Protein AF-A0A355IL94-F1 (afdb_monomer)

Secondary structure (DSSP, 8-state):
---GGGHHHHTTT-S-EEEE-SHHHHHHHHHHHHHTT----EEE-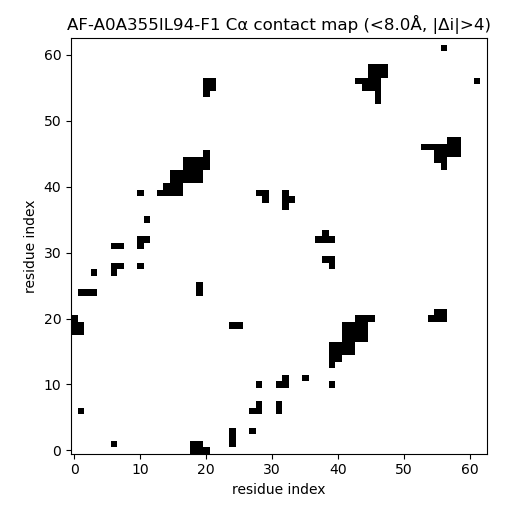B-----TT--SB-GGGG-

Nearest PDB structures (foldseek):
  7f8e-assembly3_C  TM=9.248E-01  e=2.409E-04  Fusobacterium nucleatum subsp. nucleatum ATCC 25586
  7ygf-assembly3_C  TM=9.262E-01  e=3.649E-04  Fusobacterium nucleatum subsp. nucleatum ATCC 25586
  5nlc-assembly2_B  TM=8.572E-01  e=1.030E-03  Synechococcus elongatus PCC 7942 = FACHB-805
  3r79-assembly3_A-2  TM=9.166E-01  e=5.425E-03  Agrobacterium fabrum str. C58
  3r79-assembly3_B  TM=8.540E-01  e=1.885E-02  Agrobacterium fabrum str. C58

Foldseek 3Di:
DDDLVCLLVCLVPDQEAEEAFDPVSVVSNVVSCVVVVHDHHYHADEDPDPDPPDGGDDPVVVD

Radius of gyration: 12.57 Å; Cα contacts (8 Å, |Δi|>4): 77; chains: 1; bounding box: 30×25×31 Å

Sequence (63 aa):
HLQTNKVKQVVPFVGLIHSVDSLKLLQEINKEAAHINRVVPCLLQIHIAEEPGKFGFSPDACT

pLDDT: mean 78.82, std 15.43, range [46.41, 94.25]

Solvent-accessible surface area (backbone atoms only — not comparable to full-atom val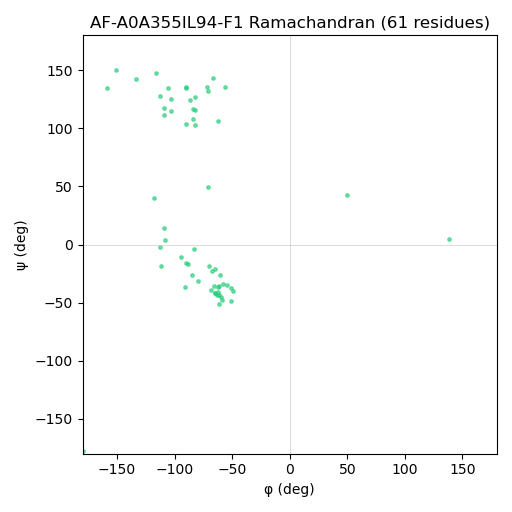ues): 4069 Å² total; per-residue (Å²): 126,72,59,71,89,49,40,71,74,43,60,86,76,52,78,65,44,70,52,38,42,46,71,68,53,51,52,53,47,52,53,51,23,54,78,69,78,47,88,70,52,72,39,76,34,68,51,87,69,94,57,96,86,72,91,40,40,53,75,81,80,76,117

Structure (mmCIF, N/CA/C/O backbone):
data_AF-A0A355IL94-F1
#
_entry.id   AF-A0A355IL94-F1
#
loop_
_atom_site.group_PDB
_atom_site.id
_atom_site.type_symbol
_atom_site.label_atom_id
_atom_site.label_alt_id
_atom_site.label_comp_id
_atom_site.label_asym_id
_atom_site.label_entity_id
_atom_site.label_seq_id
_atom_site.pdbx_PDB_ins_code
_atom_site.Cartn_x
_atom_site.Cartn_y
_atom_site.Cartn_z
_atom_site.occupancy
_atom_site.B_iso_or_equiv
_atom_site.auth_seq_id
_atom_site.auth_comp_id
_atom_site.auth_asym_id
_atom_site.auth_atom_id
_atom_site.pdbx_PDB_model_num
ATOM 1 N N . HIS A 1 1 ? 6.217 8.082 -5.830 1.00 63.59 1 HIS A N 1
ATOM 2 C CA . HIS A 1 1 ? 6.965 7.441 -4.733 1.00 63.59 1 HIS A CA 1
ATOM 3 C C . HIS A 1 1 ? 6.404 7.921 -3.397 1.00 63.59 1 HIS A C 1
ATOM 5 O O . HIS A 1 1 ? 6.602 9.079 -3.031 1.00 63.59 1 HIS A O 1
ATOM 11 N N . LEU A 1 2 ? 5.604 7.086 -2.731 1.00 70.81 2 LEU A N 1
ATOM 12 C CA . LEU A 1 2 ? 5.006 7.407 -1.433 1.00 70.81 2 LEU A CA 1
ATOM 13 C C . LEU A 1 2 ? 6.020 7.078 -0.335 1.00 70.81 2 LEU A C 1
ATOM 15 O O . LEU A 1 2 ? 6.395 5.925 -0.162 1.00 70.81 2 LEU A O 1
ATOM 19 N N . GLN A 1 3 ? 6.469 8.088 0.407 1.00 77.12 3 GLN A N 1
ATOM 20 C CA . GLN A 1 3 ? 7.352 7.854 1.548 1.00 77.12 3 GLN A CA 1
ATOM 21 C C . GLN A 1 3 ? 6.565 7.209 2.699 1.00 77.12 3 GLN A C 1
ATOM 23 O O . GLN A 1 3 ? 5.464 7.653 3.034 1.00 77.12 3 GLN A O 1
ATOM 28 N N . THR A 1 4 ? 7.141 6.186 3.334 1.00 77.38 4 THR A N 1
ATOM 29 C CA . THR A 1 4 ? 6.509 5.394 4.406 1.00 77.38 4 THR A CA 1
ATOM 30 C C . THR A 1 4 ? 6.066 6.232 5.607 1.00 77.38 4 THR A C 1
ATOM 32 O O . THR A 1 4 ? 5.012 5.981 6.177 1.00 77.38 4 THR A O 1
ATOM 35 N N . ASN A 1 5 ? 6.800 7.292 5.952 1.00 83.25 5 ASN A N 1
ATOM 36 C CA . ASN A 1 5 ? 6.444 8.211 7.042 1.00 83.25 5 ASN A CA 1
ATOM 37 C C . ASN A 1 5 ? 5.148 9.006 6.799 1.00 83.25 5 ASN A C 1
ATOM 39 O O . ASN A 1 5 ? 4.546 9.495 7.754 1.00 83.25 5 ASN A O 1
ATOM 43 N N . LYS A 1 6 ? 4.712 9.151 5.543 1.00 84.50 6 LYS A N 1
ATOM 44 C CA . LYS A 1 6 ? 3.478 9.866 5.196 1.00 84.50 6 LYS A CA 1
ATOM 45 C C . LYS A 1 6 ? 2.257 8.953 5.170 1.00 84.50 6 LYS A C 1
ATOM 47 O O . LYS A 1 6 ? 1.148 9.467 5.240 1.00 84.50 6 LYS A O 1
ATOM 52 N N . VAL A 1 7 ? 2.434 7.628 5.132 1.00 86.88 7 VAL A N 1
ATOM 53 C CA . VAL A 1 7 ? 1.351 6.631 4.997 1.00 86.88 7 VAL A CA 1
ATOM 54 C C . VAL A 1 7 ? 0.233 6.859 6.016 1.00 86.88 7 VAL A C 1
ATOM 56 O O . VAL A 1 7 ? -0.923 6.999 5.622 1.00 86.88 7 VAL A O 1
ATOM 59 N N . LYS A 1 8 ? 0.579 7.033 7.296 1.00 88.25 8 LYS A N 1
ATOM 60 C CA . LYS A 1 8 ? -0.374 7.306 8.384 1.00 88.25 8 LYS A CA 1
ATOM 61 C C . LYS A 1 8 ? -1.272 8.520 8.133 1.00 88.25 8 LYS A C 1
ATOM 63 O O . LYS A 1 8 ? -2.429 8.536 8.537 1.00 88.25 8 LYS A O 1
ATOM 68 N N . GLN A 1 9 ? -0.738 9.546 7.472 1.00 88.31 9 GLN A N 1
ATOM 69 C CA . GLN A 1 9 ? -1.481 10.767 7.175 1.00 88.31 9 GLN A CA 1
ATOM 70 C C . GLN A 1 9 ? -2.397 10.600 5.967 1.00 88.31 9 GLN A C 1
ATOM 72 O O . GLN A 1 9 ? -3.436 11.240 5.932 1.00 88.31 9 GLN A O 1
ATOM 77 N N . VAL A 1 10 ? -2.033 9.771 4.983 1.00 89.50 10 VAL A N 1
ATOM 78 C CA . VAL A 1 10 ? -2.798 9.643 3.729 1.00 89.50 10 VAL A CA 1
ATOM 79 C C . VAL A 1 10 ? -3.859 8.545 3.794 1.00 89.50 10 VAL A C 1
ATOM 81 O O . VAL A 1 10 ? -4.944 8.736 3.254 1.00 89.50 10 VAL A O 1
ATOM 84 N N . VAL A 1 11 ? -3.586 7.428 4.478 1.00 90.50 11 VAL A N 1
ATOM 85 C CA . VAL A 1 11 ? -4.481 6.254 4.592 1.00 90.50 11 VAL A CA 1
ATOM 86 C C . VAL A 1 11 ? -5.933 6.599 4.987 1.00 90.50 11 VAL A C 1
ATOM 88 O O . VAL A 1 11 ? -6.855 6.034 4.391 1.00 90.50 11 VAL A O 1
ATOM 91 N N . PRO A 1 12 ? -6.201 7.550 5.903 1.00 89.81 12 PRO A N 1
ATOM 92 C CA . PRO A 1 12 ? -7.573 7.939 6.235 1.00 89.81 12 PRO A CA 1
ATOM 93 C C . PRO A 1 12 ? -8.324 8.657 5.102 1.00 89.81 12 PRO A C 1
ATOM 95 O O . PRO A 1 12 ? -9.551 8.620 5.073 1.00 89.81 12 PRO A O 1
ATOM 98 N N . PHE A 1 1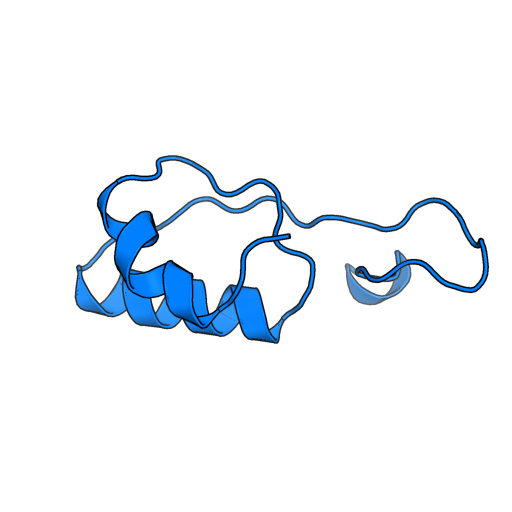3 ? -7.626 9.271 4.143 1.00 89.62 13 PHE A N 1
ATOM 99 C CA . PHE A 1 13 ? -8.233 10.149 3.131 1.00 89.62 13 PHE A CA 1
ATOM 100 C C . PHE A 1 13 ? -8.204 9.580 1.707 1.00 89.62 13 PHE A C 1
ATOM 102 O O . PHE A 1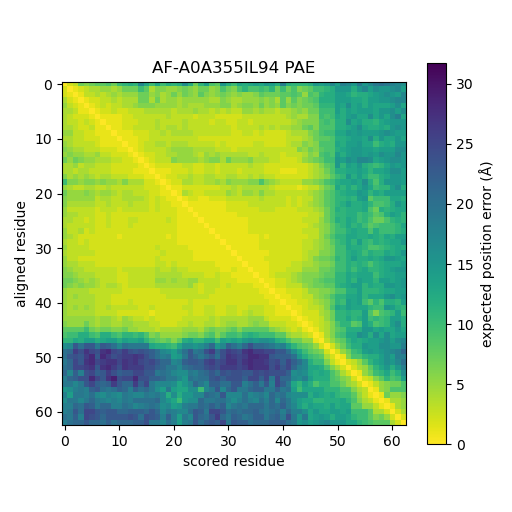 13 ? -8.967 10.028 0.856 1.00 89.62 13 PHE A O 1
ATOM 109 N N . VAL A 1 14 ? -7.358 8.588 1.423 1.00 89.31 14 VAL A N 1
ATOM 110 C CA . VAL A 1 14 ? -7.170 8.067 0.057 1.00 89.31 14 VAL A CA 1
ATOM 111 C C . VAL A 1 14 ? -8.113 6.920 -0.269 1.00 89.31 14 VAL A C 1
ATOM 113 O O . VAL A 1 14 ? -8.290 6.008 0.528 1.00 89.31 14 VAL A O 1
ATOM 116 N N . GLY A 1 15 ? -8.709 6.946 -1.462 1.00 88.75 15 GLY A N 1
ATOM 117 C CA . GLY A 1 15 ? -9.526 5.842 -1.979 1.00 88.75 15 GLY A CA 1
ATOM 118 C C . GLY A 1 15 ? -8.724 4.742 -2.683 1.00 88.75 15 GLY A C 1
ATOM 119 O O . GLY A 1 15 ? -9.176 3.604 -2.718 1.00 88.75 15 GLY A O 1
ATOM 120 N N . LEU A 1 16 ? -7.552 5.072 -3.234 1.00 89.50 16 LEU A N 1
ATOM 121 C CA . LEU A 1 16 ? -6.717 4.166 -4.026 1.00 89.50 16 LEU A CA 1
ATOM 122 C C . LEU A 1 16 ? -5.268 4.683 -4.033 1.00 89.50 16 LEU A C 1
ATOM 124 O O . LEU A 1 16 ? -5.042 5.878 -4.230 1.00 89.50 16 LEU A O 1
ATOM 128 N N . ILE A 1 17 ? -4.284 3.804 -3.825 1.00 90.06 17 ILE A N 1
ATOM 129 C CA . ILE A 1 17 ? -2.850 4.151 -3.861 1.00 90.06 17 ILE A CA 1
ATOM 130 C C . ILE A 1 17 ? -2.217 3.544 -5.116 1.00 90.06 17 ILE A C 1
ATOM 132 O O . ILE A 1 17 ? -2.178 2.330 -5.257 1.00 90.06 17 ILE A O 1
ATOM 136 N N . HIS A 1 18 ? -1.695 4.376 -6.023 1.00 88.06 18 HIS A N 1
ATOM 137 C CA . HIS A 1 18 ? -1.172 3.926 -7.328 1.00 88.06 18 HIS A CA 1
ATOM 138 C C . HIS A 1 18 ? 0.340 3.655 -7.341 1.00 88.06 18 HIS A C 1
ATOM 140 O O . HIS A 1 18 ? 0.878 3.182 -8.335 1.00 88.06 18 HIS A O 1
ATOM 146 N N . SER A 1 19 ? 1.051 4.041 -6.283 1.00 83.44 19 SER A N 1
ATOM 147 C CA . SER A 1 19 ? 2.517 4.122 -6.275 1.00 83.44 19 SER A CA 1
ATOM 148 C C . SER A 1 19 ? 3.146 3.174 -5.259 1.00 83.44 19 SER A C 1
ATOM 150 O O . SER A 1 19 ? 4.068 3.577 -4.548 1.00 83.44 19 SER A O 1
ATOM 152 N N . VAL A 1 20 ? 2.609 1.957 -5.128 1.00 86.31 20 VAL A N 1
ATOM 153 C CA . VAL A 1 20 ? 3.204 0.939 -4.256 1.00 86.31 20 VAL A CA 1
ATOM 154 C C . VAL A 1 20 ? 4.314 0.224 -5.015 1.00 86.31 20 VAL A C 1
ATOM 156 O O . VAL A 1 20 ? 4.049 -0.560 -5.917 1.00 86.31 20 VAL A O 1
ATOM 159 N N . ASP A 1 21 ? 5.559 0.492 -4.645 1.00 85.75 21 ASP A N 1
ATOM 160 C CA . ASP A 1 21 ? 6.763 0.002 -5.332 1.00 85.75 21 ASP A CA 1
ATOM 161 C C . ASP A 1 21 ? 7.581 -1.004 -4.509 1.00 85.75 21 ASP A C 1
ATOM 163 O O . ASP A 1 21 ? 8.598 -1.512 -4.976 1.00 85.75 21 ASP A O 1
ATOM 167 N N . SER A 1 22 ? 7.156 -1.297 -3.278 1.00 84.69 22 SER A N 1
ATOM 168 C CA . SER A 1 22 ? 7.855 -2.221 -2.388 1.00 84.69 22 SER A CA 1
ATOM 169 C C . SER A 1 22 ? 6.913 -2.917 -1.409 1.00 84.69 22 SER A C 1
ATOM 171 O O . SER A 1 22 ? 5.909 -2.354 -0.963 1.00 84.69 22 SER A O 1
ATOM 173 N N . LEU A 1 23 ? 7.275 -4.143 -1.011 1.00 86.06 23 LEU A N 1
ATOM 174 C CA . LEU A 1 23 ? 6.524 -4.916 -0.016 1.00 86.06 23 LEU A CA 1
ATOM 175 C C . LEU A 1 23 ? 6.479 -4.193 1.337 1.00 86.06 23 LEU A C 1
ATOM 177 O O . LEU A 1 23 ? 5.458 -4.206 2.017 1.00 86.06 23 LEU A O 1
ATOM 181 N N . LYS A 1 24 ? 7.567 -3.503 1.696 1.00 87.69 24 LYS A N 1
ATOM 182 C CA . LYS A 1 24 ? 7.653 -2.702 2.921 1.00 87.69 24 LYS A CA 1
ATOM 183 C C . LYS A 1 24 ? 6.592 -1.600 2.952 1.00 87.69 24 LYS A C 1
ATOM 185 O O . LYS A 1 24 ? 5.934 -1.417 3.970 1.00 87.69 24 LYS A O 1
ATOM 190 N N . LEU A 1 25 ? 6.404 -0.883 1.842 1.00 87.38 25 LEU A N 1
ATOM 191 C CA . LEU A 1 25 ? 5.372 0.149 1.743 1.00 87.38 25 LEU A CA 1
ATOM 192 C C . LEU A 1 25 ? 3.966 -0.458 1.857 1.00 87.38 25 LEU A C 1
ATOM 194 O O . LEU A 1 25 ? 3.128 0.086 2.571 1.00 87.38 25 LEU A O 1
ATOM 198 N N . LEU A 1 26 ? 3.729 -1.605 1.213 1.00 89.25 26 LEU A N 1
ATOM 199 C CA . LEU A 1 26 ? 2.457 -2.325 1.301 1.00 89.25 26 LEU A CA 1
ATOM 200 C C . LEU A 1 26 ? 2.138 -2.767 2.742 1.00 89.25 26 LEU A C 1
ATOM 202 O O . LEU A 1 26 ? 1.010 -2.598 3.201 1.00 89.25 26 LEU A O 1
ATOM 206 N N . GLN A 1 27 ? 3.129 -3.286 3.473 1.00 91.38 27 GLN A N 1
ATOM 207 C CA . GLN A 1 27 ? 2.976 -3.690 4.875 1.00 91.38 27 GLN A CA 1
ATOM 208 C C . GLN A 1 27 ? 2.632 -2.505 5.783 1.00 91.38 27 GLN A C 1
ATOM 210 O O . GLN A 1 27 ? 1.723 -2.616 6.606 1.00 91.38 27 GLN A O 1
ATOM 215 N N . GLU A 1 28 ? 3.303 -1.364 5.609 1.00 91.88 28 GLU A N 1
ATOM 216 C CA . GLU A 1 28 ? 2.996 -0.151 6.374 1.00 91.88 28 GLU A CA 1
ATOM 217 C C . GLU A 1 28 ? 1.591 0.383 6.059 1.00 91.88 28 GLU A C 1
ATOM 219 O O . GLU A 1 28 ? 0.853 0.737 6.976 1.00 91.88 28 GLU A O 1
ATOM 224 N N . ILE A 1 29 ? 1.174 0.379 4.785 1.00 91.25 29 ILE A N 1
ATOM 225 C CA . ILE A 1 29 ? -0.199 0.748 4.398 1.00 91.25 29 ILE A CA 1
ATOM 226 C C . ILE A 1 29 ? -1.210 -0.172 5.084 1.00 91.25 29 ILE A C 1
ATOM 228 O O . ILE A 1 29 ? -2.170 0.318 5.673 1.00 91.25 29 ILE A O 1
ATOM 232 N N . ASN A 1 30 ? -0.990 -1.489 5.042 1.00 93.06 30 ASN A N 1
ATOM 233 C CA . ASN A 1 30 ? -1.894 -2.461 5.651 1.00 93.06 30 ASN A CA 1
ATOM 234 C C . ASN A 1 30 ? -1.997 -2.278 7.173 1.00 93.06 30 ASN A C 1
ATOM 236 O O . ASN A 1 30 ? -3.089 -2.325 7.733 1.00 93.06 30 ASN A O 1
ATOM 240 N N . LYS A 1 31 ? -0.871 -2.015 7.840 1.00 93.88 31 LYS A N 1
ATOM 241 C CA . LYS A 1 31 ? -0.824 -1.747 9.280 1.00 93.88 31 LYS A CA 1
ATOM 242 C C . LYS A 1 31 ? -1.631 -0.500 9.654 1.00 93.88 31 LYS A C 1
ATOM 244 O O . LYS A 1 31 ? -2.489 -0.567 10.530 1.00 93.88 31 LYS A O 1
ATOM 249 N N . GLU A 1 32 ? -1.399 0.620 8.972 1.00 93.12 32 GLU A N 1
ATOM 250 C CA . GLU A 1 32 ? -2.125 1.873 9.227 1.00 93.12 32 GLU A CA 1
ATOM 251 C C . GLU A 1 32 ? -3.614 1.765 8.870 1.00 93.12 32 GLU A C 1
ATOM 253 O O . GLU A 1 32 ? -4.463 2.302 9.579 1.00 93.12 32 GLU A O 1
ATOM 258 N N . ALA A 1 33 ? -3.956 1.020 7.817 1.00 93.25 33 ALA A N 1
ATOM 259 C CA . ALA A 1 33 ? -5.342 0.779 7.429 1.00 93.25 33 ALA A CA 1
ATOM 260 C C . ALA A 1 33 ? -6.079 -0.095 8.462 1.00 93.25 33 ALA A C 1
ATOM 262 O O . ALA A 1 33 ? -7.218 0.210 8.826 1.00 93.25 33 ALA A O 1
ATOM 263 N N . ALA A 1 34 ? -5.407 -1.109 9.019 1.00 94.25 34 ALA A N 1
ATOM 264 C CA . ALA A 1 34 ? -5.942 -1.937 10.099 1.00 94.25 34 ALA A CA 1
ATOM 265 C C . ALA A 1 34 ? -6.217 -1.126 11.378 1.00 94.25 34 ALA A C 1
ATOM 267 O O . ALA A 1 34 ? -7.238 -1.345 12.026 1.00 94.25 34 ALA A O 1
ATOM 268 N N . HIS A 1 35 ? -5.375 -0.138 11.712 1.00 92.94 35 HIS A N 1
ATOM 269 C CA . HIS A 1 35 ? -5.594 0.740 12.871 1.00 92.94 35 HIS A CA 1
ATOM 270 C C . HIS A 1 35 ? -6.899 1.549 12.797 1.00 92.94 35 HIS A C 1
ATOM 272 O O . HIS A 1 35 ? -7.451 1.905 13.837 1.00 92.94 35 HIS A O 1
ATOM 278 N N . ILE A 1 36 ? -7.401 1.824 11.591 1.00 93.12 36 ILE A N 1
ATOM 279 C CA . ILE A 1 36 ? -8.655 2.557 11.364 1.00 93.12 36 ILE A CA 1
ATOM 280 C C . ILE A 1 36 ? -9.782 1.663 10.821 1.00 93.12 36 ILE A C 1
ATOM 282 O O . ILE A 1 36 ? -10.786 2.182 10.338 1.00 93.12 36 ILE A O 1
ATOM 286 N N . ASN A 1 37 ? -9.621 0.333 10.885 1.00 92.75 37 ASN A N 1
ATOM 287 C CA . ASN A 1 37 ? -10.559 -0.661 10.345 1.00 92.75 37 ASN A CA 1
ATOM 288 C C . ASN A 1 37 ? -10.968 -0.392 8.885 1.00 92.75 37 ASN A C 1
ATOM 290 O O . ASN A 1 37 ? -12.137 -0.508 8.514 1.00 92.75 37 ASN A O 1
ATOM 294 N N . ARG A 1 38 ? -9.998 -0.018 8.046 1.00 91.69 38 ARG A N 1
ATOM 295 C CA . ARG A 1 38 ? -10.204 0.272 6.626 1.00 91.69 38 ARG A CA 1
ATOM 296 C C . ARG A 1 38 ? -9.436 -0.715 5.756 1.00 91.69 38 ARG A C 1
ATOM 298 O O . ARG A 1 38 ? -8.333 -1.126 6.090 1.00 91.69 38 ARG A O 1
ATOM 305 N N . VAL A 1 39 ? -9.993 -1.019 4.587 1.00 92.38 39 VAL A N 1
ATOM 306 C CA . VAL A 1 39 ? -9.263 -1.654 3.484 1.00 92.38 39 VAL A CA 1
ATOM 307 C C . VAL A 1 39 ? -8.939 -0.580 2.450 1.00 92.38 39 VAL A C 1
ATOM 309 O O . VAL A 1 39 ? -9.836 0.136 2.000 1.00 92.38 39 VAL A O 1
ATOM 312 N N . VAL A 1 40 ? -7.659 -0.434 2.100 1.00 91.56 40 VAL A N 1
ATOM 313 C CA . VAL A 1 40 ? -7.195 0.548 1.108 1.00 91.56 40 VAL A CA 1
ATOM 314 C C . VAL A 1 40 ? -6.752 -0.185 -0.160 1.00 91.56 40 VAL A C 1
ATOM 316 O O . VAL A 1 40 ? -5.733 -0.877 -0.135 1.00 91.56 40 VAL A O 1
ATOM 319 N N . PRO A 1 41 ? -7.486 -0.035 -1.275 1.00 91.75 41 PRO A N 1
ATOM 320 C CA . PRO A 1 41 ? -7.058 -0.528 -2.576 1.00 91.75 41 PRO A CA 1
ATOM 321 C C . PRO A 1 41 ? -5.689 0.038 -2.971 1.00 91.75 41 PRO A C 1
ATOM 323 O O . PRO A 1 41 ? -5.433 1.238 -2.833 1.00 91.75 41 PRO A O 1
ATOM 326 N N . CYS A 1 42 ? -4.814 -0.820 -3.489 1.00 90.62 42 CYS A N 1
ATOM 327 C CA . CYS A 1 42 ? -3.468 -0.453 -3.919 1.00 90.62 42 CYS A CA 1
ATOM 328 C C . CYS A 1 42 ? -3.162 -1.054 -5.296 1.00 90.62 42 CYS A C 1
ATOM 330 O O . CYS A 1 42 ? -3.541 -2.190 -5.570 1.00 90.62 42 CYS A O 1
ATOM 332 N N . LEU A 1 43 ? -2.445 -0.307 -6.136 1.00 89.81 43 LEU A N 1
ATOM 333 C CA . LEU A 1 43 ? -1.857 -0.791 -7.383 1.00 89.81 43 LEU A CA 1
ATOM 334 C C . LEU A 1 43 ? -0.349 -0.946 -7.193 1.00 89.81 43 LEU A C 1
ATOM 336 O O . LEU A 1 43 ? 0.308 -0.057 -6.640 1.00 89.81 43 LEU A O 1
ATOM 340 N N . LEU A 1 44 ? 0.183 -2.073 -7.664 1.00 84.19 44 LEU A N 1
ATOM 341 C CA . LEU A 1 44 ? 1.615 -2.343 -7.659 1.00 84.19 44 LEU A CA 1
ATOM 342 C C . LEU A 1 44 ? 2.267 -1.674 -8.866 1.00 84.19 44 LEU A C 1
ATOM 344 O O . LEU A 1 44 ? 1.852 -1.867 -10.009 1.00 84.19 44 LEU A O 1
ATOM 348 N N . GLN A 1 45 ? 3.304 -0.890 -8.604 1.00 80.69 45 GLN A N 1
ATOM 349 C CA . GLN A 1 45 ? 4.122 -0.278 -9.633 1.00 80.69 45 GLN A CA 1
ATOM 350 C C . GLN A 1 45 ? 5.163 -1.298 -10.109 1.00 80.69 45 GLN A C 1
ATOM 352 O O . GLN A 1 45 ? 6.158 -1.559 -9.429 1.00 80.69 45 GLN A O 1
ATOM 357 N N . ILE A 1 46 ? 4.904 -1.886 -11.279 1.00 74.94 46 ILE A N 1
ATOM 358 C CA . ILE A 1 46 ? 5.792 -2.855 -11.930 1.00 74.94 46 ILE A CA 1
ATOM 359 C C . ILE A 1 46 ? 6.764 -2.118 -12.844 1.00 74.94 46 ILE A C 1
ATOM 361 O O . ILE A 1 46 ? 6.384 -1.223 -13.604 1.00 74.94 46 ILE A O 1
ATOM 365 N N . HIS A 1 47 ? 8.033 -2.499 -12.768 1.00 66.06 47 HIS A N 1
ATOM 366 C CA . HIS A 1 47 ? 9.079 -1.953 -13.616 1.00 66.06 47 HIS A CA 1
ATOM 367 C C . HIS A 1 47 ? 9.204 -2.790 -14.886 1.00 66.06 47 HIS A C 1
ATOM 369 O O . HIS A 1 47 ? 9.726 -3.895 -14.863 1.00 66.06 47 HIS A O 1
ATOM 375 N N . ILE A 1 48 ? 8.677 -2.255 -15.991 1.00 62.75 48 ILE A N 1
ATOM 376 C CA . ILE A 1 48 ? 8.612 -2.945 -17.292 1.00 62.75 48 ILE A CA 1
ATOM 377 C C . ILE A 1 48 ? 9.886 -2.701 -18.132 1.00 62.75 48 ILE A C 1
ATOM 379 O O . ILE A 1 48 ? 10.163 -3.440 -19.068 1.00 62.75 48 ILE A O 1
ATOM 383 N N 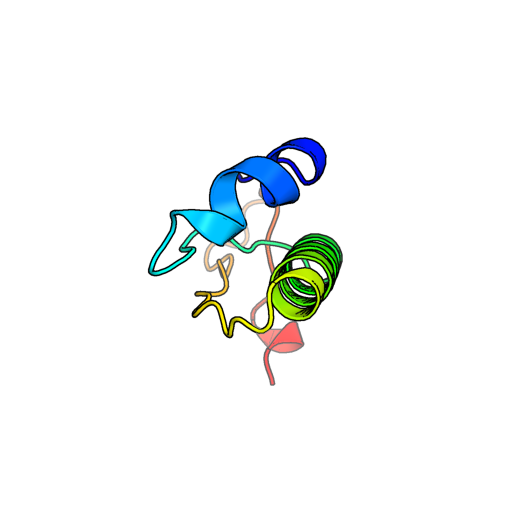. ALA A 1 49 ? 10.689 -1.684 -17.799 1.00 54.69 49 ALA A N 1
ATOM 384 C CA . ALA A 1 49 ? 11.930 -1.368 -18.506 1.00 54.69 49 ALA A CA 1
ATOM 385 C C . ALA A 1 49 ? 13.154 -1.840 -17.705 1.00 54.69 49 ALA A C 1
ATOM 387 O O . ALA A 1 49 ? 13.437 -1.295 -16.636 1.00 54.69 49 ALA A O 1
ATOM 388 N N . GLU A 1 50 ? 13.899 -2.803 -18.251 1.00 53.00 50 GLU A N 1
ATOM 389 C CA . GLU A 1 50 ? 15.213 -3.266 -17.773 1.00 53.00 50 GLU A CA 1
ATOM 390 C C . GLU A 1 50 ? 16.321 -2.220 -18.030 1.00 53.00 50 GLU A C 1
ATOM 392 O O . GLU A 1 50 ? 17.375 -2.514 -18.588 1.00 53.00 50 GLU A O 1
ATOM 397 N N . GLU A 1 51 ? 16.105 -0.960 -17.653 1.00 52.72 51 GLU A N 1
ATOM 398 C CA . GLU A 1 51 ? 17.204 0.004 -17.573 1.00 52.72 51 GLU A CA 1
ATOM 399 C C . GLU A 1 51 ? 17.860 -0.110 -16.187 1.00 52.72 51 GLU A C 1
ATOM 401 O O . GLU A 1 51 ? 17.164 0.040 -15.173 1.00 52.72 51 GLU A O 1
ATOM 406 N N . PRO A 1 52 ? 19.184 -0.344 -16.098 1.00 46.41 52 PRO A N 1
ATOM 407 C CA . PRO A 1 52 ? 19.87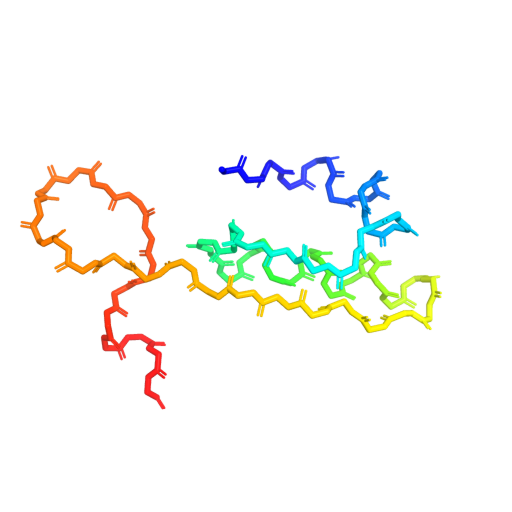4 -0.436 -14.818 1.00 46.41 52 PRO A CA 1
ATOM 408 C C . PRO A 1 52 ? 19.767 0.908 -14.081 1.00 46.41 52 PRO A C 1
ATOM 410 O O . PRO A 1 52 ? 20.411 1.884 -14.457 1.00 46.41 52 PRO A O 1
ATOM 413 N N . GLY A 1 53 ? 18.929 0.969 -13.038 1.00 52.22 53 GLY A N 1
ATOM 414 C CA . GLY A 1 53 ? 18.818 2.148 -12.166 1.00 52.22 53 GLY A CA 1
ATOM 415 C C . GLY A 1 53 ? 17.415 2.591 -11.729 1.00 52.22 53 GLY A C 1
ATOM 416 O O . GLY A 1 53 ? 17.316 3.627 -11.071 1.00 52.22 53 GLY A O 1
ATOM 417 N N . LYS A 1 54 ? 16.328 1.869 -12.047 1.00 52.47 54 LYS A N 1
ATOM 418 C CA . LYS A 1 54 ? 14.955 2.257 -11.644 1.00 52.47 54 LYS A CA 1
ATOM 419 C C . LYS A 1 54 ? 14.339 1.279 -10.622 1.00 52.47 54 LYS A C 1
ATOM 421 O O . LYS A 1 54 ? 14.272 0.082 -10.872 1.00 52.47 54 LYS A O 1
ATOM 426 N N . PHE A 1 55 ? 13.841 1.803 -9.494 1.00 51.22 55 PHE A N 1
ATOM 427 C CA . PHE A 1 55 ? 13.288 1.072 -8.328 1.00 51.22 55 PHE A CA 1
ATOM 428 C C . PHE A 1 55 ? 11.818 0.618 -8.447 1.00 51.22 55 PHE A C 1
ATOM 430 O O . PHE A 1 55 ? 10.946 1.481 -8.443 1.00 51.22 55 PHE A O 1
ATOM 437 N N . GLY A 1 56 ? 11.525 -0.687 -8.456 1.00 5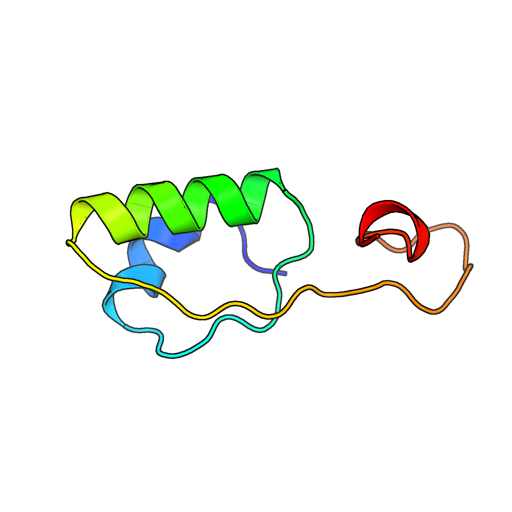8.12 56 GLY A N 1
ATOM 438 C CA . GLY A 1 56 ? 10.160 -1.243 -8.418 1.00 58.12 56 GLY A CA 1
ATOM 439 C C . GLY A 1 56 ? 10.162 -2.775 -8.430 1.00 58.12 56 GLY A C 1
ATOM 440 O O . GLY A 1 56 ? 11.235 -3.379 -8.408 1.00 58.12 56 GLY A O 1
ATOM 441 N N . PHE A 1 57 ? 8.988 -3.415 -8.441 1.00 57.12 57 PHE A N 1
ATOM 442 C CA . PHE A 1 57 ? 8.902 -4.881 -8.485 1.00 57.12 57 PHE A CA 1
ATOM 443 C C . PHE A 1 57 ? 9.330 -5.417 -9.859 1.00 57.12 57 PHE A C 1
ATOM 445 O O . PHE A 1 57 ? 8.854 -4.928 -10.889 1.00 57.12 57 PHE A O 1
ATOM 452 N N . SER A 1 58 ? 10.197 -6.435 -9.865 1.00 59.7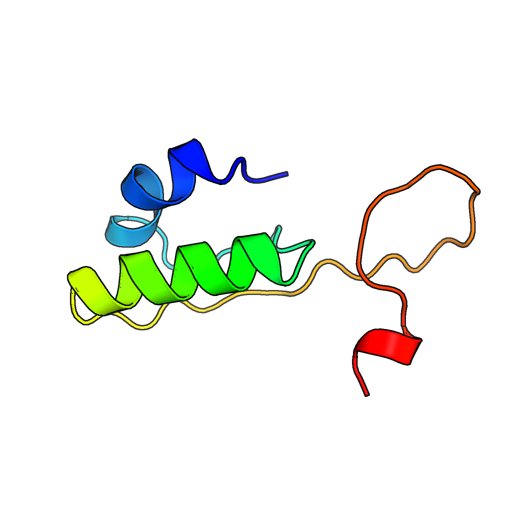2 58 SER A N 1
ATOM 453 C CA . SER A 1 58 ? 10.481 -7.234 -11.060 1.00 59.72 58 SER A CA 1
ATOM 454 C C . SER A 1 58 ? 9.236 -8.041 -11.452 1.00 59.72 58 SER A C 1
ATOM 456 O O . SER A 1 58 ? 8.559 -8.539 -10.549 1.00 59.72 58 SER A O 1
ATOM 458 N N . PRO A 1 59 ? 8.943 -8.224 -12.754 1.00 58.19 59 PRO A N 1
ATOM 459 C CA . PRO A 1 59 ? 7.793 -9.004 -13.222 1.00 58.19 59 PRO A CA 1
ATOM 460 C C . PRO A 1 59 ? 7.693 -10.400 -12.584 1.00 58.19 59 PRO A C 1
ATOM 462 O O . PRO A 1 59 ? 6.602 -10.820 -12.209 1.00 58.19 59 PRO A O 1
ATOM 465 N N . ASP A 1 60 ? 8.830 -11.068 -12.364 1.00 60.91 60 ASP A N 1
ATOM 466 C CA . ASP A 1 60 ? 8.906 -12.406 -11.756 1.00 60.91 60 ASP A CA 1
ATOM 467 C C . ASP A 1 60 ? 8.557 -12.453 -10.258 1.00 60.91 60 ASP A C 1
ATOM 469 O O . ASP A 1 60 ? 8.250 -13.514 -9.720 1.00 60.91 60 ASP A O 1
ATOM 473 N N . ALA A 1 61 ? 8.587 -11.319 -9.554 1.00 56.16 61 ALA A N 1
ATOM 474 C CA . ALA A 1 61 ? 8.244 -11.257 -8.131 1.00 56.16 61 ALA A CA 1
ATOM 475 C C . ALA A 1 61 ? 6.724 -11.162 -7.881 1.00 56.16 61 ALA A C 1
ATOM 477 O O . ALA A 1 61 ? 6.299 -11.129 -6.725 1.00 56.16 61 ALA A O 1
ATOM 478 N N . CYS A 1 62 ? 5.918 -11.060 -8.945 1.00 50.78 62 CYS A N 1
ATOM 479 C CA . CYS A 1 62 ? 4.467 -10.862 -8.884 1.00 50.78 62 CYS A CA 1
ATOM 480 C C . CYS A 1 62 ? 3.636 -12.098 -9.290 1.00 50.78 62 CYS A C 1
ATOM 482 O O . CYS A 1 62 ? 2.410 -11.985 -9.342 1.00 50.78 62 CYS A O 1
ATOM 484 N N . THR A 1 63 ? 4.279 -13.238 -9.573 1.00 49.03 63 THR A N 1
ATOM 485 C CA . THR A 1 63 ? 3.651 -14.565 -9.770 1.00 49.03 63 THR A CA 1
ATOM 486 C C . THR A 1 63 ? 3.516 -15.329 -8.464 1.00 49.03 63 THR A C 1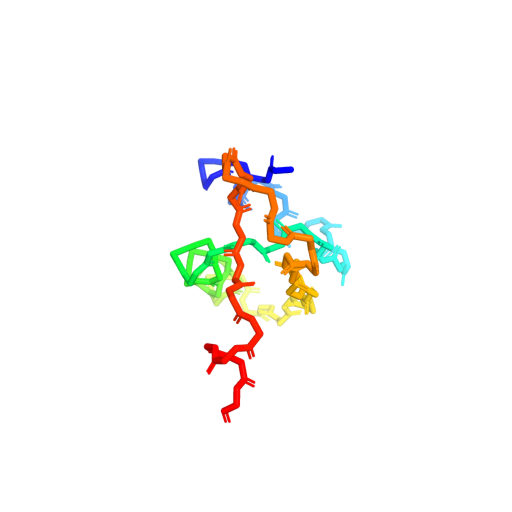
ATOM 488 O O . THR A 1 63 ? 2.433 -15.920 -8.253 1.00 49.03 63 THR A O 1
#

Mean predicted aligned error: 8.38 Å